Protein AF-A0A4Q7ZP87-F1 (afdb_monomer_lite)

Radius of gyration: 17.19 Å; chains: 1; bounding box: 38×53×48 Å

pLDDT: mean 77.56, std 15.94, range [36.75, 92.69]

Sequence (118 aa):
MVAMGRKGTDDTDRLCAAEAVQFLTPDLLEFLADLYGAPASIAQGAVQLLPFGSRAALLATGLVTALDDGDGPAHEEILQLTDLAFEVIAMAASAAASEQIDELAAHAAAIVAARQRG

Structure (mmCIF, N/CA/C/O backbone):
data_AF-A0A4Q7ZP87-F1
#
_entry.id   AF-A0A4Q7ZP87-F1
#
loop_
_atom_site.group_PDB
_atom_site.id
_atom_site.type_symbol
_atom_site.label_atom_id
_atom_site.label_alt_id
_atom_site.label_comp_id
_atom_site.label_asym_id
_atom_site.label_entity_id
_atom_site.label_seq_id
_atom_site.pdbx_PDB_ins_code
_atom_site.Cartn_x
_atom_site.Cartn_y
_atom_site.Cartn_z
_atom_site.occupancy
_atom_site.B_iso_or_equiv
_atom_site.auth_seq_id
_atom_site.auth_comp_id
_atom_site.auth_asym_id
_atom_site.auth_atom_id
_atom_site.pdbx_PDB_model_num
ATOM 1 N N . MET A 1 1 ? 21.939 -43.051 12.662 1.00 43.66 1 MET A N 1
ATOM 2 C CA . MET A 1 1 ? 22.705 -41.987 11.984 1.00 43.66 1 MET A CA 1
ATOM 3 C C . MET A 1 1 ? 21.875 -40.720 12.089 1.00 43.66 1 MET A C 1
ATOM 5 O O . MET A 1 1 ? 20.706 -40.741 11.736 1.00 43.66 1 MET A O 1
ATOM 9 N N . VAL A 1 2 ? 22.429 -39.717 12.759 1.00 43.09 2 VAL A N 1
ATOM 10 C CA . VAL A 1 2 ? 21.783 -38.472 13.192 1.00 43.09 2 VAL A CA 1
ATOM 11 C C . VAL A 1 2 ? 21.742 -37.4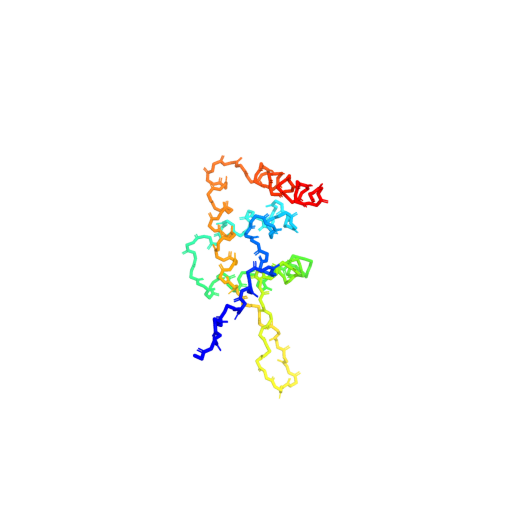78 12.029 1.00 43.09 2 VAL A C 1
ATOM 13 O O . VAL A 1 2 ? 22.752 -37.352 11.348 1.00 43.09 2 VAL A O 1
ATOM 16 N N . ALA A 1 3 ? 20.620 -36.775 11.834 1.00 42.28 3 ALA A N 1
ATOM 17 C CA . ALA A 1 3 ? 20.543 -35.304 11.797 1.00 42.28 3 ALA A CA 1
ATOM 18 C C . ALA A 1 3 ? 19.234 -34.820 11.150 1.00 42.28 3 ALA A C 1
ATOM 20 O O . ALA A 1 3 ? 19.023 -34.848 9.944 1.00 42.28 3 ALA A O 1
ATOM 21 N N . MET A 1 4 ? 18.380 -34.338 12.041 1.00 46.91 4 MET A N 1
ATOM 22 C CA . MET A 1 4 ? 17.331 -33.343 11.878 1.00 46.91 4 MET A CA 1
ATOM 23 C C . MET A 1 4 ? 17.793 -32.174 10.984 1.00 46.91 4 MET A C 1
ATOM 25 O O . MET A 1 4 ? 18.701 -31.436 11.354 1.00 46.91 4 MET A O 1
ATOM 29 N N . GLY A 1 5 ? 17.152 -31.983 9.830 1.00 41.44 5 GLY A N 1
ATOM 30 C CA . GLY A 1 5 ? 17.303 -30.790 8.995 1.00 41.44 5 GLY A CA 1
ATOM 31 C C . GLY A 1 5 ? 16.175 -29.793 9.254 1.00 41.44 5 GLY A C 1
ATOM 32 O O . GLY A 1 5 ? 15.275 -29.662 8.434 1.00 41.44 5 GLY A O 1
ATOM 33 N N . ARG A 1 6 ? 16.190 -29.112 10.407 1.00 58.69 6 ARG A N 1
ATOM 34 C CA . ARG A 1 6 ? 15.483 -27.827 10.571 1.00 58.69 6 ARG A CA 1
ATOM 35 C C . ARG A 1 6 ? 16.376 -26.716 10.006 1.00 58.69 6 ARG A C 1
ATOM 37 O O . ARG A 1 6 ? 17.470 -26.563 10.546 1.00 58.69 6 ARG A O 1
ATOM 44 N N . LYS A 1 7 ? 15.910 -25.945 9.009 1.00 39.31 7 LYS A N 1
ATOM 45 C CA . LYS A 1 7 ? 16.259 -24.528 8.683 1.00 39.31 7 LYS A CA 1
ATOM 46 C C . LYS A 1 7 ? 15.880 -24.213 7.223 1.00 39.31 7 LYS A C 1
ATOM 48 O O . LYS A 1 7 ? 16.109 -25.069 6.384 1.00 39.31 7 LYS A O 1
ATOM 53 N N . GLY A 1 8 ? 15.376 -23.041 6.833 1.00 36.75 8 GLY A N 1
ATOM 54 C CA . GLY A 1 8 ? 15.100 -21.787 7.556 1.00 36.75 8 GLY A CA 1
ATOM 55 C C . GLY A 1 8 ? 13.616 -21.400 7.438 1.00 36.75 8 GLY A C 1
ATOM 56 O O . GLY A 1 8 ? 12.921 -21.940 6.591 1.00 36.75 8 GLY A O 1
ATOM 57 N N . THR A 1 9 ? 12.996 -20.620 8.326 1.00 45.25 9 THR A N 1
ATOM 58 C CA . THR A 1 9 ? 13.323 -19.220 8.661 1.00 45.25 9 THR A CA 1
ATOM 59 C C . THR A 1 9 ? 13.737 -18.419 7.433 1.00 45.25 9 THR A C 1
ATOM 61 O O . THR A 1 9 ? 14.924 -18.179 7.253 1.00 45.25 9 THR A O 1
ATOM 64 N N . ASP A 1 10 ? 12.743 -18.035 6.631 1.00 39.12 10 ASP A N 1
ATOM 65 C CA . ASP A 1 10 ? 12.779 -16.843 5.766 1.00 39.12 10 ASP A CA 1
ATOM 66 C C . ASP A 1 10 ? 11.498 -15.997 5.977 1.00 39.12 10 ASP A C 1
ATOM 68 O O . ASP A 1 10 ? 10.980 -15.343 5.085 1.00 39.12 10 ASP A O 1
ATOM 72 N N . ASP A 1 11 ? 10.934 -16.057 7.189 1.00 41.97 11 ASP A N 1
ATOM 73 C CA . ASP A 1 11 ? 9.722 -15.312 7.581 1.00 41.97 11 ASP A CA 1
ATOM 74 C C . ASP A 1 11 ? 10.075 -13.975 8.269 1.00 41.97 11 ASP A C 1
ATOM 76 O O . ASP A 1 11 ? 9.216 -13.287 8.802 1.00 41.97 11 ASP A O 1
ATOM 80 N N . THR A 1 12 ? 11.366 -13.623 8.330 1.00 42.62 12 THR A N 1
ATOM 81 C CA . THR A 1 12 ? 11.874 -12.515 9.164 1.00 42.62 12 THR A CA 1
ATOM 82 C C . THR A 1 12 ? 12.114 -11.211 8.393 1.00 42.62 12 THR A C 1
ATOM 84 O O . THR A 1 12 ? 12.444 -10.218 9.025 1.00 42.62 12 THR A O 1
ATOM 87 N N . ASP A 1 13 ? 11.905 -11.172 7.073 1.00 48.09 13 ASP A N 1
ATOM 88 C CA . ASP A 1 13 ? 12.140 -9.953 6.270 1.00 48.09 13 ASP A CA 1
ATOM 89 C C . ASP A 1 13 ? 10.999 -9.615 5.291 1.00 48.09 13 ASP A C 1
ATOM 91 O O . ASP A 1 13 ? 11.138 -8.777 4.406 1.00 48.09 13 ASP A O 1
ATOM 95 N N . ARG A 1 14 ? 9.831 -10.252 5.432 1.00 55.97 14 ARG A N 1
ATOM 96 C CA . ARG A 1 14 ? 8.626 -9.794 4.730 1.00 55.97 14 ARG A CA 1
ATOM 97 C C . ARG A 1 14 ? 7.939 -8.768 5.616 1.00 55.97 14 ARG A C 1
ATOM 99 O O . ARG A 1 14 ? 7.354 -9.148 6.628 1.00 55.97 14 ARG A O 1
ATOM 106 N N . LEU A 1 15 ? 8.011 -7.486 5.240 1.00 65.25 15 LEU A N 1
ATOM 107 C CA . LEU A 1 15 ? 7.124 -6.471 5.813 1.00 65.25 15 LEU A CA 1
ATOM 108 C C . LEU A 1 15 ? 5.695 -7.020 5.776 1.00 65.25 15 LEU A C 1
ATOM 110 O O . LEU A 1 15 ? 5.210 -7.404 4.710 1.00 65.25 15 LEU A O 1
ATOM 114 N N . CYS A 1 16 ? 5.017 -7.069 6.921 1.00 77.38 16 CYS A N 1
ATOM 115 C CA . CYS A 1 16 ? 3.599 -7.400 6.910 1.00 77.38 16 CYS A CA 1
ATOM 116 C C . CYS A 1 16 ? 2.782 -6.200 6.406 1.00 77.38 16 CYS A C 1
ATOM 118 O O . CYS A 1 16 ? 3.242 -5.058 6.451 1.00 77.38 16 CYS A O 1
ATOM 120 N N . ALA A 1 17 ? 1.547 -6.433 5.955 1.00 78.81 17 ALA A N 1
ATOM 121 C CA . ALA A 1 17 ? 0.694 -5.368 5.420 1.00 78.81 17 ALA A CA 1
ATOM 122 C C . ALA A 1 17 ? 0.544 -4.182 6.396 1.00 78.81 17 ALA A C 1
ATOM 124 O O . ALA A 1 17 ? 0.629 -3.028 5.986 1.00 78.81 17 ALA A O 1
ATOM 125 N N . ALA A 1 18 ? 0.433 -4.452 7.701 1.00 78.12 18 ALA A N 1
ATOM 126 C CA . ALA A 1 18 ? 0.375 -3.406 8.724 1.00 78.12 18 ALA A CA 1
ATOM 127 C C . ALA A 1 18 ? 1.678 -2.587 8.827 1.00 78.12 18 ALA A C 1
ATOM 129 O O . ALA A 1 18 ? 1.630 -1.388 9.080 1.00 78.12 18 ALA A O 1
ATOM 130 N N . GLU A 1 19 ? 2.843 -3.201 8.610 1.00 80.62 19 GLU A N 1
ATOM 131 C CA . GLU A 1 19 ? 4.129 -2.493 8.600 1.00 80.62 19 GLU A CA 1
ATOM 132 C C . GLU A 1 19 ? 4.299 -1.650 7.340 1.00 80.62 19 GLU A C 1
ATOM 134 O O . GLU A 1 19 ? 4.884 -0.575 7.421 1.00 80.62 19 GLU A O 1
ATOM 139 N N . ALA A 1 20 ? 3.783 -2.099 6.194 1.00 83.94 20 ALA A N 1
ATOM 140 C CA . ALA A 1 20 ? 3.810 -1.319 4.961 1.00 83.94 20 ALA A CA 1
ATOM 141 C C . ALA A 1 20 ? 2.902 -0.083 5.064 1.00 83.94 20 ALA A C 1
ATOM 143 O O . ALA A 1 20 ? 3.322 1.018 4.713 1.00 83.94 20 ALA A O 1
ATOM 144 N N . VAL A 1 21 ? 1.699 -0.244 5.629 1.00 85.94 21 VAL A N 1
ATOM 145 C CA . VAL A 1 21 ? 0.706 0.829 5.813 1.00 85.94 21 VAL A CA 1
ATOM 146 C C . VAL A 1 21 ? 1.261 2.024 6.595 1.00 85.94 21 VAL A C 1
ATOM 148 O O . VAL A 1 21 ? 0.941 3.157 6.252 1.00 85.94 21 VAL A O 1
ATOM 151 N N . GLN A 1 22 ? 2.131 1.817 7.592 1.00 82.94 22 GLN A N 1
ATOM 152 C CA . GLN A 1 22 ? 2.677 2.920 8.404 1.00 82.94 22 GLN A CA 1
ATOM 153 C C . GLN A 1 22 ? 3.493 3.941 7.585 1.00 82.94 22 GLN A C 1
ATOM 155 O O . GLN A 1 22 ? 3.683 5.077 8.015 1.00 82.94 22 GLN A O 1
ATOM 160 N N . PHE A 1 23 ? 4.058 3.504 6.455 1.00 82.81 23 PHE A N 1
ATOM 161 C CA . PHE A 1 23 ? 4.927 4.313 5.603 1.00 82.81 23 PHE A CA 1
ATOM 162 C C . PHE A 1 23 ? 4.149 4.989 4.471 1.00 82.81 23 PHE A C 1
ATOM 164 O O . PHE A 1 23 ? 4.730 5.752 3.698 1.00 82.81 23 PHE A O 1
ATOM 171 N N . LEU A 1 24 ? 2.847 4.712 4.366 1.00 87.06 24 LEU A N 1
ATOM 172 C CA . LEU A 1 24 ? 1.961 5.309 3.382 1.00 87.06 24 LEU A CA 1
ATOM 173 C C . LEU A 1 24 ? 1.211 6.489 3.993 1.00 87.06 24 LEU A C 1
ATOM 175 O O . LEU A 1 24 ? 0.836 6.488 5.165 1.00 87.06 24 LEU A O 1
ATOM 179 N N . THR A 1 25 ? 0.977 7.513 3.178 1.00 88.06 25 THR A N 1
ATOM 180 C CA . THR A 1 25 ? 0.100 8.618 3.561 1.00 88.06 25 THR A CA 1
ATOM 181 C C . THR A 1 25 ? -1.366 8.170 3.512 1.00 88.06 25 THR A C 1
ATOM 183 O O . THR A 1 25 ? -1.695 7.287 2.718 1.00 88.06 25 THR A O 1
ATOM 186 N N . PRO A 1 26 ? -2.267 8.801 4.290 1.00 86.62 26 PRO A N 1
ATOM 187 C CA . PRO A 1 26 ? -3.707 8.543 4.207 1.00 86.62 26 PRO A CA 1
ATOM 188 C C . PRO A 1 26 ? -4.248 8.659 2.777 1.00 86.62 26 PRO A C 1
ATOM 190 O O . PRO A 1 26 ? -4.899 7.741 2.304 1.00 86.62 26 PRO A O 1
ATOM 193 N N . ASP A 1 27 ? -3.845 9.701 2.046 1.00 88.06 27 ASP A N 1
ATOM 194 C CA . ASP A 1 27 ? -4.209 9.914 0.636 1.00 88.06 27 ASP A CA 1
ATOM 195 C C . ASP A 1 27 ? -3.778 8.749 -0.278 1.00 88.06 27 ASP A C 1
ATOM 197 O O . ASP A 1 27 ? -4.527 8.302 -1.145 1.00 88.06 27 ASP A O 1
ATOM 201 N N . LEU A 1 28 ? -2.588 8.182 -0.042 1.00 89.56 28 LEU A N 1
ATOM 202 C CA . LEU A 1 28 ? -2.118 7.022 -0.796 1.00 89.56 28 LEU A CA 1
ATOM 203 C C . LEU A 1 28 ? -2.876 5.747 -0.397 1.00 89.56 28 LEU A C 1
ATOM 205 O O . LEU A 1 28 ? -3.103 4.891 -1.247 1.00 89.56 28 LEU A O 1
ATOM 209 N N . LEU A 1 29 ? -3.289 5.617 0.866 1.00 91.25 29 LEU A N 1
ATOM 210 C CA . LEU A 1 29 ? -4.143 4.519 1.328 1.00 91.25 29 LEU A CA 1
ATOM 211 C C . LEU A 1 29 ? -5.556 4.615 0.744 1.00 91.25 29 LEU A C 1
ATOM 213 O O . LEU A 1 29 ? -6.093 3.593 0.331 1.00 91.25 29 LEU A O 1
ATOM 217 N N . GLU A 1 30 ? -6.131 5.814 0.660 1.00 90.69 30 GLU A N 1
ATOM 218 C CA . GLU A 1 30 ? -7.412 6.063 -0.012 1.00 90.69 30 GLU A CA 1
ATOM 219 C C . GLU A 1 30 ? -7.323 5.707 -1.497 1.00 90.69 30 GLU A C 1
ATOM 221 O O . GLU A 1 30 ? -8.130 4.925 -1.996 1.00 90.69 30 GLU A O 1
ATOM 226 N N . PHE A 1 31 ? -6.270 6.163 -2.182 1.00 92.62 31 PHE A N 1
ATOM 227 C CA . PHE A 1 31 ? -6.017 5.776 -3.567 1.00 92.62 31 PHE A CA 1
ATOM 228 C C . PHE A 1 31 ? -5.914 4.252 -3.737 1.00 92.62 31 PHE A C 1
ATOM 230 O O . PHE A 1 31 ? -6.486 3.690 -4.666 1.00 92.62 31 PHE A O 1
ATOM 237 N N . LEU A 1 32 ? -5.192 3.560 -2.850 1.00 92.31 32 LEU A N 1
ATOM 238 C CA . LEU A 1 32 ? -5.087 2.100 -2.898 1.00 92.31 32 LEU A CA 1
ATOM 239 C C . LEU A 1 32 ? -6.434 1.422 -2.611 1.00 92.31 32 LEU A C 1
ATOM 241 O O . LEU A 1 32 ? -6.747 0.424 -3.257 1.00 92.31 32 LEU A O 1
ATOM 245 N N . ALA A 1 33 ? -7.240 1.957 -1.693 1.00 92.69 33 ALA A N 1
ATOM 246 C CA . ALA A 1 33 ? -8.585 1.466 -1.410 1.00 92.69 33 ALA A CA 1
ATOM 247 C C . ALA A 1 33 ? -9.493 1.544 -2.649 1.00 92.69 33 ALA A C 1
ATOM 249 O O . ALA A 1 33 ? -10.215 0.587 -2.930 1.00 92.69 33 ALA A O 1
ATOM 250 N N . ASP A 1 34 ? -9.393 2.620 -3.434 1.00 92.44 34 ASP A N 1
ATOM 251 C CA . ASP A 1 34 ? -10.143 2.791 -4.686 1.00 92.44 34 ASP A CA 1
ATOM 252 C C . ASP A 1 34 ? -9.779 1.750 -5.761 1.00 92.44 34 ASP A C 1
ATOM 254 O O . ASP A 1 34 ? -10.569 1.481 -6.670 1.00 92.44 34 ASP A O 1
ATOM 258 N N . LEU A 1 35 ? -8.605 1.115 -5.662 1.00 92.69 35 LEU A N 1
ATOM 259 C CA . LEU A 1 35 ? -8.198 0.032 -6.563 1.00 92.69 35 LEU A CA 1
ATOM 260 C C . LEU A 1 35 ? -8.793 -1.330 -6.177 1.00 92.69 35 LEU A C 1
ATOM 262 O O . LEU A 1 35 ? -8.614 -2.310 -6.909 1.00 92.69 35 LEU A O 1
ATOM 266 N N . TYR A 1 36 ? -9.502 -1.433 -5.051 1.00 92.50 36 TYR A N 1
ATOM 267 C CA . TYR A 1 36 ? -10.066 -2.699 -4.601 1.00 92.50 36 TYR A CA 1
ATOM 268 C C . TYR A 1 36 ? -11.143 -3.221 -5.560 1.00 92.50 36 TYR A C 1
ATOM 270 O O . TYR A 1 36 ? -12.146 -2.571 -5.843 1.00 92.50 36 TYR A O 1
ATOM 278 N N . GLY A 1 37 ? -10.927 -4.436 -6.073 1.00 87.69 37 GLY A N 1
ATOM 279 C CA . GLY A 1 37 ? -11.795 -5.061 -7.074 1.00 87.69 37 GLY A CA 1
ATOM 280 C C . GLY A 1 37 ? -11.494 -4.656 -8.522 1.00 87.69 37 GLY A C 1
ATOM 281 O O . GLY A 1 37 ? -12.085 -5.229 -9.441 1.00 87.69 37 GLY A O 1
ATOM 282 N N . ALA A 1 38 ? -10.557 -3.731 -8.757 1.00 89.69 38 ALA A N 1
ATOM 283 C CA . ALA A 1 38 ? -10.086 -3.424 -10.102 1.00 89.69 38 ALA A CA 1
ATOM 284 C C . ALA A 1 38 ? -9.240 -4.584 -10.672 1.00 89.69 38 ALA A C 1
ATOM 286 O O . ALA A 1 38 ? -8.512 -5.254 -9.932 1.00 89.69 38 ALA A O 1
ATOM 287 N N . PRO A 1 39 ? -9.274 -4.831 -11.996 1.00 89.12 39 PRO A N 1
ATOM 288 C CA . PRO A 1 39 ? -8.360 -5.776 -12.629 1.00 89.12 39 PRO A CA 1
ATOM 289 C C . PRO A 1 39 ? -6.898 -5.370 -12.405 1.00 89.12 39 PRO A C 1
ATOM 291 O O . PRO A 1 39 ? -6.570 -4.186 -12.483 1.00 89.12 39 PRO A O 1
ATOM 294 N N . ALA A 1 40 ? -6.003 -6.346 -12.220 1.00 84.88 40 ALA A N 1
ATOM 295 C CA . ALA A 1 40 ? -4.588 -6.093 -11.926 1.00 84.88 40 ALA A CA 1
ATOM 296 C C . ALA A 1 40 ? -3.918 -5.136 -12.929 1.00 84.88 40 ALA A C 1
ATOM 298 O O . ALA A 1 40 ? -3.198 -4.233 -12.519 1.00 84.88 40 ALA A O 1
ATOM 299 N N . SER A 1 41 ? -4.212 -5.261 -14.228 1.00 86.06 41 SER A N 1
ATOM 300 C CA . SER A 1 41 ? -3.677 -4.363 -15.265 1.00 86.06 41 SER A CA 1
ATOM 301 C C . SER A 1 41 ? -4.119 -2.905 -15.091 1.00 86.06 41 SER A C 1
ATOM 303 O O . SER A 1 41 ? -3.355 -1.991 -15.389 1.00 86.06 41 SER A O 1
ATOM 305 N N . ILE A 1 42 ? -5.339 -2.676 -14.595 1.00 88.75 42 ILE A N 1
ATOM 306 C CA . ILE A 1 42 ? -5.853 -1.330 -14.311 1.00 88.75 42 ILE A CA 1
ATOM 307 C C . ILE A 1 42 ? -5.174 -0.768 -13.065 1.00 88.75 42 ILE A C 1
ATOM 309 O O . ILE A 1 42 ? -4.710 0.367 -13.089 1.00 88.75 42 ILE A O 1
ATOM 313 N N . ALA A 1 43 ? -5.057 -1.573 -12.007 1.00 88.69 43 ALA A N 1
ATOM 314 C CA . ALA A 1 43 ? -4.390 -1.172 -10.774 1.00 88.69 43 ALA A CA 1
ATOM 315 C C . ALA A 1 43 ? -2.902 -0.838 -11.008 1.00 88.69 43 ALA A C 1
ATOM 317 O O . ALA A 1 43 ? -2.417 0.192 -10.547 1.00 88.69 43 ALA A O 1
ATOM 318 N N . GLN A 1 44 ? -2.199 -1.646 -11.807 1.00 88.56 44 GLN A N 1
ATOM 319 C CA . GLN A 1 44 ? -0.821 -1.377 -12.233 1.00 88.56 44 GLN A CA 1
ATOM 320 C C . GLN A 1 44 ? -0.717 -0.076 -13.042 1.00 88.56 44 GLN A C 1
ATOM 322 O O . GLN A 1 44 ? 0.145 0.756 -12.765 1.00 88.56 44 GLN A O 1
ATOM 327 N N . GLY A 1 45 ? -1.625 0.147 -13.998 1.00 88.50 45 GLY A N 1
ATOM 328 C CA . GLY A 1 45 ? -1.672 1.395 -14.763 1.00 88.50 45 GLY A CA 1
ATOM 329 C C . GLY A 1 45 ? -1.932 2.625 -13.887 1.00 88.50 45 GLY A C 1
ATOM 330 O O . GLY A 1 45 ? -1.304 3.661 -14.080 1.00 88.50 45 GLY A O 1
ATOM 331 N N . ALA A 1 46 ? -2.806 2.510 -12.887 1.00 90.12 46 ALA A N 1
ATOM 332 C CA . ALA A 1 46 ? -3.099 3.598 -11.960 1.00 90.12 46 ALA A CA 1
ATOM 333 C C . ALA A 1 46 ? -1.871 3.965 -11.109 1.00 90.12 46 ALA A C 1
ATOM 335 O O . ALA A 1 46 ? -1.536 5.140 -10.975 1.00 90.12 46 ALA A O 1
ATOM 336 N N . VAL A 1 47 ? -1.152 2.962 -10.599 1.00 89.62 47 VAL A N 1
ATOM 337 C CA . VAL A 1 47 ? 0.094 3.155 -9.841 1.00 89.62 47 VAL A CA 1
ATOM 338 C C . VAL A 1 47 ? 1.178 3.834 -10.682 1.00 89.62 47 VAL A C 1
ATOM 340 O O . VAL A 1 47 ? 1.944 4.645 -10.161 1.00 89.62 47 VAL A O 1
ATOM 343 N N . GLN A 1 48 ? 1.229 3.565 -11.988 1.00 88.81 48 GLN A N 1
ATOM 344 C CA . GLN A 1 48 ? 2.192 4.203 -12.890 1.00 88.81 48 GLN A CA 1
ATOM 345 C C . GLN A 1 48 ? 1.972 5.708 -13.065 1.00 88.81 48 GLN A C 1
ATOM 347 O O . GLN A 1 48 ? 2.926 6.445 -13.318 1.00 88.81 48 GLN A O 1
ATOM 352 N N . LEU A 1 49 ? 0.733 6.173 -12.898 1.00 89.56 49 LEU A N 1
ATOM 353 C CA . LEU A 1 49 ? 0.365 7.584 -13.014 1.00 89.56 49 LEU A CA 1
ATOM 354 C C . LEU A 1 49 ? 0.630 8.384 -11.734 1.00 89.56 49 LEU A C 1
ATOM 356 O O . LEU A 1 49 ? 0.505 9.611 -11.741 1.00 89.56 49 LEU A O 1
ATOM 360 N N . LEU A 1 50 ? 0.999 7.716 -10.639 1.00 88.62 50 LEU A N 1
ATOM 361 C CA . LEU A 1 50 ? 1.283 8.385 -9.380 1.00 88.62 50 LEU A CA 1
ATOM 362 C C . LEU A 1 50 ? 2.513 9.304 -9.485 1.00 88.62 50 LEU A C 1
ATOM 364 O O . LEU A 1 50 ? 3.487 9.006 -10.191 1.00 88.62 50 LEU A O 1
ATOM 368 N N . PRO A 1 51 ? 2.533 10.411 -8.722 1.00 88.81 51 PRO A N 1
ATOM 369 C CA . PRO A 1 51 ? 3.716 11.250 -8.623 1.00 88.81 51 PRO A CA 1
ATOM 370 C C . PRO A 1 51 ? 4.910 10.445 -8.092 1.00 88.81 51 PRO A C 1
ATOM 372 O O . PRO A 1 51 ? 4.759 9.477 -7.344 1.00 88.81 51 PRO A O 1
ATOM 375 N N . PHE A 1 52 ? 6.123 10.866 -8.467 1.00 86.88 52 PHE A N 1
ATOM 376 C CA . PHE A 1 52 ? 7.370 10.170 -8.121 1.00 86.88 52 PHE A CA 1
ATOM 377 C C . PHE A 1 52 ? 7.484 9.836 -6.624 1.00 86.88 52 PHE A C 1
ATOM 379 O O . PHE A 1 52 ? 7.880 8.727 -6.287 1.00 86.88 52 PHE A O 1
ATOM 386 N N . GLY A 1 53 ? 7.088 10.755 -5.734 1.00 86.12 53 GLY A N 1
ATOM 387 C CA . GLY A 1 53 ? 7.140 10.533 -4.285 1.00 86.12 53 GLY A CA 1
ATOM 388 C C . GLY A 1 53 ? 6.280 9.355 -3.815 1.00 86.12 53 GLY A C 1
ATOM 389 O O . GLY A 1 53 ? 6.755 8.524 -3.047 1.00 86.12 53 GLY A O 1
ATOM 390 N N . SER A 1 54 ? 5.054 9.233 -4.326 1.00 89.19 54 SER A N 1
ATOM 391 C CA . SER A 1 54 ? 4.160 8.121 -3.985 1.00 89.19 54 SER A CA 1
ATOM 392 C C . SER A 1 54 ? 4.666 6.801 -4.567 1.00 89.19 54 SER A C 1
ATOM 394 O O . SER A 1 54 ? 4.677 5.793 -3.869 1.00 89.19 54 SER A O 1
ATOM 396 N N . ARG A 1 55 ? 5.174 6.804 -5.808 1.00 89.50 55 ARG A N 1
ATOM 397 C CA . ARG A 1 55 ? 5.791 5.607 -6.412 1.00 89.50 55 ARG A CA 1
ATOM 398 C C . ARG A 1 55 ? 7.021 5.144 -5.632 1.00 89.50 55 ARG A C 1
ATOM 400 O O . ARG A 1 55 ? 7.153 3.958 -5.352 1.00 89.50 55 ARG A O 1
ATOM 407 N N . ALA A 1 56 ? 7.875 6.077 -5.213 1.00 87.38 56 ALA A N 1
ATOM 408 C CA . ALA A 1 56 ? 9.034 5.782 -4.378 1.00 87.38 56 ALA A CA 1
ATOM 409 C C . ALA A 1 56 ? 8.633 5.190 -3.016 1.00 87.38 56 ALA A C 1
ATOM 411 O O . ALA A 1 56 ? 9.284 4.259 -2.551 1.00 87.38 56 ALA A O 1
ATOM 412 N N . ALA A 1 57 ? 7.548 5.672 -2.400 1.00 88.50 57 ALA A N 1
ATOM 413 C CA . ALA A 1 57 ? 7.020 5.097 -1.161 1.00 88.50 57 ALA A CA 1
ATOM 414 C C . ALA A 1 57 ? 6.499 3.661 -1.361 1.00 88.50 57 ALA A C 1
ATOM 416 O O . ALA A 1 57 ? 6.789 2.781 -0.549 1.00 88.50 57 ALA A O 1
ATOM 417 N N . LEU A 1 58 ? 5.791 3.391 -2.463 1.00 89.69 58 LEU A N 1
ATOM 418 C CA . LEU A 1 58 ? 5.329 2.040 -2.803 1.00 89.69 58 LEU A CA 1
ATOM 419 C C . LEU A 1 58 ? 6.498 1.077 -3.078 1.00 89.69 58 LEU A C 1
ATOM 421 O O . LEU A 1 58 ? 6.454 -0.080 -2.663 1.00 89.69 58 LEU A O 1
ATOM 425 N N . LEU A 1 59 ? 7.557 1.548 -3.744 1.00 89.75 59 LEU A N 1
ATOM 426 C CA . LEU A 1 59 ? 8.781 0.772 -3.974 1.00 89.75 59 LEU A CA 1
ATOM 427 C C . LEU A 1 59 ? 9.516 0.490 -2.657 1.00 89.75 59 LEU A C 1
ATOM 429 O O . LEU A 1 59 ? 9.901 -0.645 -2.392 1.00 89.75 59 LEU A O 1
ATOM 433 N N . ALA A 1 60 ? 9.669 1.504 -1.800 1.00 87.69 60 ALA A N 1
ATOM 434 C CA . ALA A 1 60 ? 10.352 1.380 -0.512 1.00 87.69 60 ALA A CA 1
ATOM 435 C C . ALA A 1 60 ? 9.637 0.430 0.463 1.00 87.69 60 ALA A C 1
ATOM 437 O O . ALA A 1 60 ? 10.278 -0.165 1.324 1.00 87.69 60 ALA A O 1
ATOM 438 N N . THR A 1 61 ? 8.319 0.279 0.322 1.00 87.12 61 THR A N 1
ATOM 439 C CA . THR A 1 61 ? 7.498 -0.645 1.119 1.00 87.12 61 THR A CA 1
ATOM 440 C C . THR A 1 61 ? 7.385 -2.043 0.505 1.00 87.12 61 THR A C 1
ATOM 442 O O . THR A 1 61 ? 6.819 -2.933 1.136 1.00 87.12 61 THR A O 1
ATOM 445 N N . GLY A 1 62 ? 7.903 -2.259 -0.710 1.00 88.94 62 GLY A N 1
ATOM 446 C CA . GLY A 1 62 ? 7.781 -3.531 -1.429 1.00 88.94 62 GLY A CA 1
ATOM 447 C C . GLY A 1 62 ? 6.363 -3.832 -1.929 1.00 88.94 62 GLY A C 1
ATOM 448 O O . GLY A 1 62 ? 6.069 -4.964 -2.318 1.00 88.94 62 GLY A O 1
ATOM 449 N N . LEU A 1 63 ? 5.471 -2.837 -1.932 1.00 88.88 63 LEU A N 1
ATOM 450 C CA . LEU A 1 63 ? 4.123 -2.967 -2.494 1.00 88.88 63 LEU A CA 1
ATOM 451 C C . LEU A 1 63 ? 4.159 -2.986 -4.017 1.00 88.88 63 LEU A C 1
ATOM 453 O O . LEU A 1 63 ? 3.276 -3.540 -4.664 1.00 88.88 63 LEU A O 1
ATOM 457 N N . VAL A 1 64 ? 5.195 -2.406 -4.608 1.00 91.38 64 VAL A N 1
ATOM 458 C CA . VAL A 1 64 ? 5.437 -2.533 -6.039 1.00 91.38 64 VAL A CA 1
ATOM 459 C C . VAL A 1 64 ? 6.870 -2.962 -6.285 1.00 91.38 64 VAL A C 1
ATOM 461 O O . VAL A 1 64 ? 7.775 -2.609 -5.529 1.00 91.38 64 VAL A O 1
ATOM 464 N N . THR A 1 65 ? 7.079 -3.712 -7.357 1.00 89.25 65 THR A N 1
ATOM 465 C CA . THR A 1 65 ? 8.398 -4.036 -7.889 1.00 89.25 65 THR A CA 1
ATOM 466 C C . THR A 1 65 ? 8.561 -3.385 -9.250 1.00 89.25 65 THR A C 1
ATOM 468 O O . THR A 1 65 ? 7.638 -3.372 -10.064 1.00 89.25 65 THR A O 1
ATOM 471 N N . ALA A 1 66 ? 9.747 -2.840 -9.500 1.00 85.25 66 ALA A N 1
ATOM 472 C CA . ALA A 1 66 ? 10.146 -2.455 -10.842 1.00 85.25 66 ALA A CA 1
ATOM 473 C C . ALA A 1 66 ? 10.503 -3.727 -11.616 1.00 85.25 66 ALA A C 1
ATOM 475 O O . ALA A 1 66 ? 11.396 -4.478 -11.213 1.00 85.25 66 ALA A O 1
ATOM 476 N N . LEU A 1 67 ? 9.785 -3.988 -12.703 1.00 80.25 67 LEU A N 1
ATOM 477 C CA . LEU A 1 67 ? 10.243 -4.907 -13.727 1.00 80.25 67 LEU A CA 1
ATOM 478 C C . LEU A 1 67 ? 11.030 -4.131 -14.771 1.00 80.25 67 LEU A C 1
ATOM 480 O O . LEU A 1 67 ? 10.544 -3.157 -15.348 1.00 80.25 67 LEU A O 1
ATOM 484 N N . ASP A 1 68 ? 12.232 -4.627 -15.017 1.00 67.88 68 ASP A N 1
ATOM 485 C CA . ASP A 1 68 ? 13.057 -4.212 -16.132 1.00 67.88 68 ASP A CA 1
ATOM 486 C C . ASP A 1 68 ? 12.696 -5.094 -17.336 1.00 67.88 68 ASP A C 1
ATOM 488 O O . ASP A 1 68 ? 12.991 -6.292 -17.353 1.00 67.88 68 ASP A O 1
ATOM 492 N N . ASP A 1 69 ? 11.982 -4.528 -18.311 1.00 59.75 69 ASP A N 1
ATOM 493 C CA . ASP A 1 69 ? 11.625 -5.219 -19.559 1.00 59.75 69 ASP A CA 1
ATOM 494 C C . ASP A 1 69 ? 12.745 -5.056 -20.610 1.00 59.75 69 ASP A C 1
ATOM 496 O O . ASP A 1 69 ? 12.509 -4.718 -21.763 1.00 59.75 69 ASP A O 1
ATOM 500 N N . GLY A 1 70 ? 13.998 -5.293 -20.212 1.00 55.12 70 GLY A N 1
ATOM 501 C CA . GLY A 1 70 ? 15.105 -5.603 -21.116 1.00 55.12 70 GLY A CA 1
ATOM 502 C C . GLY A 1 70 ? 15.813 -4.450 -21.850 1.00 55.12 70 GLY A C 1
ATOM 503 O O . GLY A 1 70 ? 15.302 -3.360 -22.084 1.00 55.12 70 GLY A O 1
ATOM 504 N N . ASP A 1 71 ? 17.031 -4.798 -22.288 1.00 54.03 71 ASP A N 1
ATOM 505 C CA . ASP A 1 71 ? 18.129 -3.974 -22.818 1.00 54.03 71 ASP A CA 1
ATOM 506 C C . ASP A 1 71 ? 17.779 -3.198 -24.123 1.00 54.03 71 ASP A C 1
ATOM 508 O O . ASP A 1 71 ? 18.182 -3.567 -25.227 1.00 54.03 71 ASP A O 1
ATOM 512 N N . GLY A 1 72 ? 16.984 -2.123 -24.035 1.00 56.19 72 GLY A N 1
ATOM 513 C CA . GLY A 1 72 ? 16.679 -1.213 -25.154 1.00 56.19 72 GLY A CA 1
ATOM 514 C C . GLY A 1 72 ? 16.804 0.280 -24.802 1.00 56.19 72 GLY A C 1
ATOM 515 O O . GLY A 1 72 ? 16.629 0.673 -23.665 1.00 56.19 72 GLY A O 1
ATOM 516 N N . PRO A 1 73 ? 17.062 1.208 -25.737 1.00 53.00 73 PRO A N 1
ATOM 517 C CA . PRO A 1 73 ? 17.310 2.624 -25.406 1.00 53.00 73 PRO A CA 1
ATOM 518 C C . PRO A 1 73 ? 16.088 3.413 -24.874 1.00 53.00 73 PRO A C 1
ATOM 520 O O . PRO A 1 73 ? 16.205 4.611 -24.622 1.00 53.00 73 PRO A O 1
ATOM 523 N N . ALA A 1 74 ? 14.931 2.764 -24.709 1.00 55.09 74 ALA A N 1
ATOM 524 C CA . ALA A 1 74 ? 13.680 3.332 -24.210 1.00 55.09 74 ALA A CA 1
ATOM 525 C C . ALA A 1 74 ? 13.104 2.469 -23.068 1.00 55.09 74 ALA A C 1
ATOM 527 O O . ALA A 1 74 ? 11.969 2.012 -23.159 1.00 55.09 74 ALA A O 1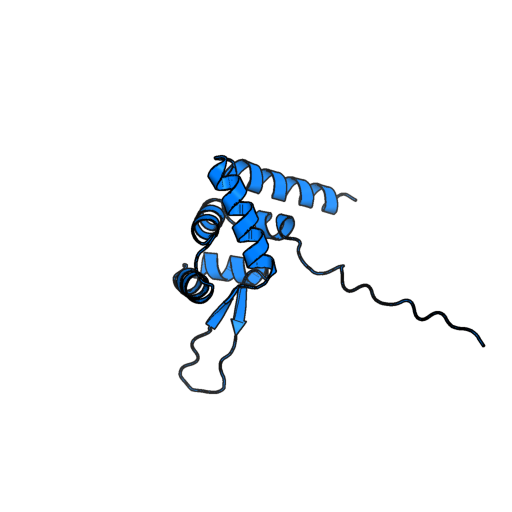
ATOM 528 N N . HIS A 1 75 ? 13.903 2.193 -22.027 1.00 57.81 75 HIS A N 1
ATOM 529 C CA . HIS A 1 75 ? 13.410 1.491 -20.834 1.00 57.81 75 HIS A CA 1
ATOM 530 C C . HIS A 1 75 ? 12.335 2.345 -20.156 1.00 57.81 75 HIS A C 1
ATOM 532 O O . HIS A 1 75 ? 12.638 3.369 -19.539 1.00 57.81 75 HIS A O 1
ATOM 538 N N . GLU A 1 76 ? 11.082 1.921 -20.264 1.00 60.81 76 GLU A N 1
ATOM 539 C CA . GLU A 1 76 ? 10.033 2.348 -19.349 1.00 60.81 76 GLU A CA 1
ATOM 540 C C . GLU A 1 76 ? 10.039 1.376 -18.168 1.00 60.81 76 GLU A C 1
ATOM 542 O O . GLU A 1 76 ? 9.792 0.185 -18.333 1.00 60.81 76 GLU A O 1
ATOM 547 N N . GLU A 1 77 ? 10.365 1.873 -16.974 1.00 68.81 77 GLU A N 1
ATOM 548 C CA . GLU A 1 77 ? 10.303 1.079 -15.746 1.00 68.81 77 GLU A CA 1
ATOM 549 C C . GLU A 1 77 ? 8.836 0.708 -15.469 1.00 68.81 77 GLU A C 1
ATOM 551 O O . GLU A 1 77 ? 7.990 1.582 -15.229 1.00 68.81 77 GLU A O 1
ATOM 556 N N . ILE A 1 78 ? 8.506 -0.588 -15.546 1.00 82.56 78 ILE A N 1
ATOM 557 C CA . ILE A 1 78 ? 7.136 -1.053 -15.323 1.00 82.56 78 ILE A CA 1
ATOM 558 C C . ILE A 1 78 ? 6.950 -1.411 -13.852 1.00 82.56 78 ILE A C 1
ATOM 560 O O . ILE A 1 78 ? 7.556 -2.356 -13.356 1.00 82.56 78 ILE A O 1
ATOM 564 N N . LEU A 1 79 ? 6.070 -0.690 -13.157 1.00 87.12 79 LEU A N 1
ATOM 565 C CA . LEU A 1 79 ? 5.702 -1.012 -11.782 1.00 87.12 79 LEU A CA 1
ATOM 566 C C . LEU A 1 79 ? 4.647 -2.119 -11.747 1.00 87.12 79 LEU A C 1
ATOM 568 O O . LEU A 1 79 ? 3.553 -1.979 -12.297 1.00 87.12 79 LEU A O 1
ATOM 572 N N . GLN A 1 80 ? 4.963 -3.207 -11.052 1.00 90.19 80 GLN A N 1
ATOM 573 C CA . GLN A 1 80 ? 4.043 -4.306 -10.788 1.00 90.19 80 GLN A CA 1
ATOM 574 C C . GLN A 1 80 ? 3.659 -4.367 -9.316 1.00 90.19 80 GLN A C 1
ATOM 576 O O . GLN A 1 80 ? 4.516 -4.310 -8.445 1.00 90.19 80 GLN A O 1
ATOM 581 N N . LEU A 1 81 ? 2.364 -4.528 -9.046 1.00 89.81 81 LEU A N 1
ATOM 582 C CA . LEU A 1 81 ? 1.846 -4.790 -7.704 1.00 89.81 81 LEU A CA 1
ATOM 583 C C . LEU A 1 81 ? 2.261 -6.184 -7.222 1.00 89.81 81 LEU A C 1
ATOM 585 O O . LEU A 1 81 ? 2.117 -7.163 -7.956 1.00 89.81 81 LEU A O 1
ATOM 589 N N . THR A 1 82 ? 2.735 -6.262 -5.982 1.00 91.31 82 THR A N 1
ATOM 590 C CA . THR A 1 82 ? 3.064 -7.521 -5.301 1.00 91.31 82 THR A CA 1
ATOM 591 C C . THR A 1 82 ? 1.842 -8.114 -4.593 1.00 91.31 82 THR A C 1
ATOM 593 O O . THR A 1 82 ? 0.826 -7.441 -4.418 1.00 91.31 82 THR A O 1
ATOM 596 N N . ASP A 1 83 ? 1.934 -9.364 -4.125 1.00 89.75 83 ASP A N 1
ATOM 597 C CA . ASP A 1 83 ? 0.883 -9.978 -3.293 1.00 89.75 83 ASP A CA 1
ATOM 598 C C . ASP A 1 83 ? 0.595 -9.141 -2.032 1.00 89.75 83 ASP A C 1
ATOM 600 O O . ASP A 1 83 ? -0.563 -8.905 -1.683 1.00 89.75 83 ASP A O 1
ATOM 604 N N . LEU A 1 84 ? 1.649 -8.588 -1.416 1.00 88.12 84 LEU A N 1
ATOM 605 C CA . LEU A 1 84 ? 1.549 -7.676 -0.274 1.00 88.12 84 LEU A CA 1
ATOM 606 C C . LEU A 1 84 ? 0.735 -6.418 -0.616 1.00 88.12 84 LEU A C 1
ATOM 608 O O . LEU A 1 84 ? -0.030 -5.923 0.209 1.00 88.12 84 LEU A O 1
ATOM 612 N N . ALA A 1 85 ? 0.863 -5.915 -1.843 1.00 90.12 85 ALA A N 1
ATOM 613 C CA . ALA A 1 85 ? 0.087 -4.782 -2.329 1.00 90.12 85 ALA A CA 1
ATOM 614 C C . ALA A 1 85 ? -1.410 -5.078 -2.341 1.00 90.12 85 ALA A C 1
ATOM 616 O O . ALA A 1 85 ? -2.203 -4.251 -1.896 1.00 90.12 85 ALA A O 1
ATOM 617 N N . PHE A 1 86 ? -1.800 -6.264 -2.810 1.00 90.06 86 PHE A N 1
ATOM 618 C CA . PHE A 1 86 ? -3.201 -6.675 -2.821 1.00 90.06 86 PHE A CA 1
ATOM 619 C C . PHE A 1 86 ? -3.759 -6.849 -1.404 1.00 90.06 86 PHE A C 1
ATOM 621 O O . PHE A 1 86 ? -4.910 -6.482 -1.155 1.00 90.06 86 PHE A O 1
ATOM 628 N N . GLU A 1 87 ? -2.949 -7.331 -0.459 1.00 90.12 87 GLU A N 1
ATOM 629 C CA . GLU A 1 87 ? -3.324 -7.388 0.959 1.00 90.12 87 GLU A CA 1
ATOM 630 C C . GLU A 1 87 ? -3.540 -5.987 1.555 1.00 90.12 87 GLU A C 1
ATOM 632 O O . GLU A 1 87 ? -4.552 -5.748 2.220 1.00 90.12 87 GLU A O 1
ATOM 637 N N . VAL A 1 88 ? -2.635 -5.041 1.279 1.00 89.62 88 VAL A N 1
ATOM 638 C CA . VAL A 1 88 ? -2.767 -3.645 1.730 1.00 89.62 88 VAL A CA 1
ATOM 639 C C . VAL A 1 88 ? -3.975 -2.963 1.089 1.00 89.62 88 VAL A C 1
ATOM 641 O O . VAL A 1 88 ? -4.718 -2.290 1.795 1.00 89.62 88 VAL A O 1
ATOM 644 N N . ILE A 1 89 ? -4.231 -3.181 -0.203 1.00 92.56 89 ILE A N 1
ATOM 645 C CA . ILE A 1 89 ? -5.415 -2.662 -0.906 1.00 92.56 89 ILE A CA 1
ATOM 646 C C . ILE A 1 89 ? -6.706 -3.174 -0.249 1.00 92.56 89 ILE A C 1
ATOM 648 O O . ILE A 1 89 ? -7.617 -2.393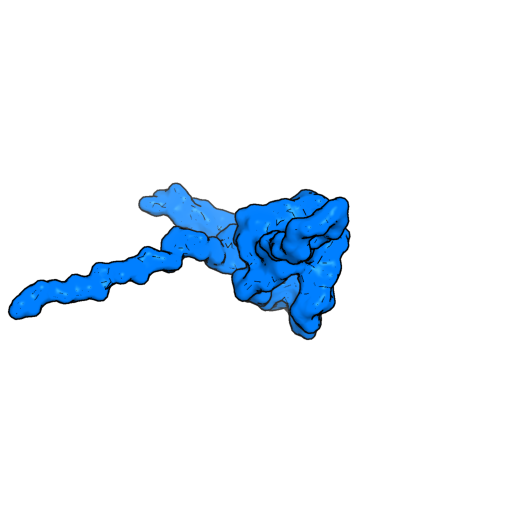 0.015 1.00 92.56 89 ILE A O 1
ATOM 652 N N . ALA A 1 90 ? -6.786 -4.467 0.079 1.00 89.81 90 ALA A N 1
ATOM 653 C CA . ALA A 1 90 ? -7.953 -5.035 0.756 1.00 89.81 90 ALA A CA 1
ATOM 654 C C . ALA A 1 90 ? -8.147 -4.476 2.179 1.00 89.81 90 ALA A C 1
ATOM 656 O O . ALA A 1 90 ? -9.277 -4.212 2.607 1.00 89.81 90 ALA A O 1
ATOM 657 N N . MET A 1 91 ? -7.047 -4.277 2.910 1.00 87.19 91 MET A N 1
ATOM 658 C CA . MET A 1 91 ? -7.059 -3.680 4.246 1.00 87.19 91 MET A CA 1
ATOM 659 C C . MET A 1 91 ? -7.505 -2.215 4.202 1.00 87.19 91 MET A C 1
ATOM 661 O O . MET A 1 91 ? -8.384 -1.819 4.968 1.00 87.19 91 MET A O 1
ATOM 665 N N . ALA A 1 92 ? -6.954 -1.438 3.268 1.00 88.50 92 ALA A N 1
ATOM 666 C CA . ALA A 1 92 ? -7.318 -0.049 3.044 1.00 88.50 92 ALA A CA 1
ATOM 667 C C . ALA A 1 92 ? -8.790 0.071 2.630 1.00 88.50 92 ALA A C 1
ATOM 669 O O . ALA A 1 92 ? -9.518 0.853 3.224 1.00 88.50 92 ALA A O 1
ATOM 670 N N . ALA A 1 93 ? -9.284 -0.768 1.716 1.00 89.75 93 ALA A N 1
ATOM 671 C CA . ALA A 1 93 ? -10.694 -0.770 1.324 1.00 89.75 93 ALA A CA 1
ATOM 672 C C . ALA A 1 93 ? -11.647 -1.079 2.486 1.00 89.75 93 ALA A C 1
ATOM 674 O O . ALA A 1 93 ? -12.687 -0.437 2.628 1.00 89.75 93 ALA A O 1
ATOM 675 N N . SER A 1 94 ? -11.278 -2.022 3.356 1.00 86.56 94 SER A N 1
ATOM 676 C CA . SER A 1 94 ? -12.067 -2.344 4.552 1.00 86.56 94 SER A CA 1
ATOM 677 C C . SER A 1 94 ? -12.128 -1.165 5.534 1.00 86.56 94 SER A C 1
ATOM 679 O O . SER A 1 94 ? -13.181 -0.892 6.117 1.00 86.56 94 SER A O 1
ATOM 681 N N . ALA A 1 95 ? -11.015 -0.443 5.692 1.00 83.94 95 ALA A N 1
ATOM 682 C CA . ALA A 1 95 ? -10.946 0.755 6.521 1.00 83.94 95 ALA A CA 1
ATOM 683 C C . ALA A 1 95 ? -11.680 1.947 5.885 1.00 83.94 95 ALA A C 1
ATOM 685 O O . ALA A 1 95 ? -12.417 2.632 6.588 1.00 83.94 95 ALA A O 1
ATOM 686 N N . ALA A 1 96 ? -11.568 2.157 4.570 1.00 85.00 96 ALA A N 1
ATOM 687 C CA . ALA A 1 96 ? -12.285 3.201 3.834 1.00 85.00 96 ALA A CA 1
ATOM 688 C C . ALA A 1 96 ? -13.804 3.010 3.910 1.00 85.00 96 ALA A C 1
ATOM 690 O O . ALA A 1 96 ? -14.530 3.952 4.214 1.00 85.00 96 ALA A O 1
ATOM 691 N N . ALA A 1 97 ? -14.289 1.774 3.737 1.00 80.38 97 ALA A N 1
ATOM 692 C CA . ALA A 1 97 ? -15.709 1.441 3.871 1.00 80.38 97 ALA A CA 1
ATOM 693 C C . ALA A 1 97 ? -16.277 1.740 5.270 1.00 80.38 97 ALA A C 1
ATOM 695 O O . ALA A 1 97 ? -17.490 1.866 5.430 1.00 80.38 97 ALA A O 1
ATOM 696 N N . SER A 1 98 ? -15.401 1.840 6.270 1.00 80.00 98 SER A N 1
ATOM 697 C CA . SER A 1 98 ? -15.756 2.124 7.658 1.00 80.00 98 SER A CA 1
ATOM 698 C C . SER A 1 98 ? -15.282 3.509 8.123 1.00 80.00 98 SER A C 1
ATOM 700 O O . SER A 1 98 ? -15.264 3.742 9.330 1.00 80.00 98 SER A O 1
ATOM 702 N N . GLU A 1 99 ? -14.873 4.386 7.193 1.00 83.81 99 GLU A N 1
ATOM 703 C CA . GLU A 1 99 ? -14.371 5.751 7.441 1.00 83.81 99 GLU A CA 1
ATOM 704 C C . GLU A 1 99 ? -13.188 5.813 8.440 1.00 83.81 99 GLU A C 1
ATOM 706 O O . GLU A 1 99 ? -13.041 6.761 9.203 1.00 83.81 99 GLU A O 1
ATOM 711 N N . GLN A 1 100 ? -12.332 4.784 8.446 1.00 85.50 100 GLN A N 1
ATOM 712 C CA . GLN A 1 100 ? -11.280 4.537 9.449 1.00 85.50 100 GLN A CA 1
ATOM 713 C C . GLN A 1 100 ? -9.853 4.555 8.871 1.00 85.50 100 GLN A C 1
ATOM 715 O O . GLN A 1 100 ? -8.941 3.969 9.452 1.00 85.50 100 GLN A O 1
ATOM 720 N N . ILE A 1 101 ? -9.617 5.201 7.726 1.00 80.06 101 ILE A N 1
ATOM 721 C CA . ILE A 1 101 ? -8.275 5.238 7.109 1.00 80.06 101 ILE A CA 1
ATOM 722 C C . ILE A 1 101 ? -7.241 5.900 8.032 1.00 80.06 101 ILE A C 1
ATOM 724 O O . ILE A 1 101 ? -6.151 5.356 8.218 1.00 80.06 101 ILE A O 1
ATOM 728 N N . ASP A 1 102 ? -7.592 7.017 8.671 1.00 79.81 102 ASP A N 1
ATOM 729 C CA . ASP A 1 102 ? -6.710 7.692 9.630 1.00 79.81 102 ASP A CA 1
ATOM 730 C C . ASP A 1 102 ? -6.403 6.815 10.855 1.00 79.81 102 ASP A C 1
ATOM 732 O O . ASP A 1 102 ? -5.269 6.772 11.341 1.00 79.81 102 ASP A O 1
ATOM 736 N N . GLU A 1 103 ? -7.402 6.070 11.339 1.00 79.44 103 GLU A N 1
ATOM 737 C CA . GLU A 1 103 ? -7.247 5.142 12.462 1.00 79.44 103 GLU A CA 1
ATOM 738 C C . GLU A 1 103 ? -6.368 3.946 12.087 1.00 79.44 103 GLU A C 1
ATOM 740 O O . GLU A 1 103 ? -5.521 3.531 12.880 1.00 79.44 103 GLU A O 1
ATOM 745 N N . LEU A 1 104 ? -6.512 3.429 10.864 1.00 78.94 104 LEU A N 1
ATOM 746 C CA . LEU A 1 104 ? -5.673 2.364 10.326 1.00 78.94 104 LEU A CA 1
ATOM 747 C C . LEU A 1 104 ? -4.208 2.812 10.240 1.00 78.94 104 LEU A C 1
ATOM 749 O O . LEU A 1 104 ? -3.320 2.092 10.702 1.00 78.94 104 LEU A O 1
ATOM 753 N N . ALA A 1 105 ? -3.956 4.011 9.709 1.00 78.31 105 ALA A N 1
ATOM 754 C CA . ALA A 1 105 ? -2.614 4.583 9.633 1.00 78.31 105 ALA A CA 1
ATOM 755 C C . ALA A 1 105 ? -1.998 4.771 11.034 1.00 78.31 105 ALA A C 1
ATOM 757 O O . ALA A 1 105 ? -0.843 4.404 11.275 1.00 78.31 105 ALA A O 1
ATOM 758 N N . ALA A 1 106 ? -2.785 5.264 11.995 1.00 80.00 106 ALA A N 1
ATOM 759 C CA . ALA A 1 106 ? -2.351 5.421 13.381 1.00 80.00 106 ALA A CA 1
ATOM 760 C C . ALA A 1 106 ? -2.078 4.072 14.076 1.00 80.00 106 ALA A C 1
ATOM 762 O O . ALA A 1 106 ? -1.104 3.937 14.824 1.00 80.00 106 ALA A O 1
ATOM 763 N N . HIS A 1 107 ? -2.909 3.057 13.826 1.00 78.50 107 HIS A N 1
ATOM 764 C CA . HIS A 1 107 ? -2.755 1.729 14.414 1.00 78.50 107 HIS A CA 1
ATOM 765 C C . HIS A 1 107 ? -1.523 1.000 13.864 1.00 78.50 107 HIS A C 1
ATOM 767 O O . HIS A 1 107 ? -0.762 0.409 14.634 1.00 78.50 107 HIS A O 1
ATOM 773 N N . ALA A 1 108 ? -1.278 1.107 12.557 1.00 78.00 108 ALA A N 1
ATOM 774 C CA . ALA A 1 108 ? -0.070 0.609 11.907 1.00 78.00 108 ALA A CA 1
ATOM 775 C C . ALA A 1 108 ? 1.201 1.193 12.550 1.00 78.00 108 ALA A C 1
ATOM 777 O O . ALA A 1 108 ? 2.097 0.445 12.955 1.00 78.00 108 ALA A O 1
ATOM 778 N N . ALA A 1 109 ? 1.238 2.515 12.753 1.00 76.62 109 ALA A N 1
ATOM 779 C CA . ALA A 1 109 ? 2.345 3.182 13.437 1.00 76.62 109 ALA A CA 1
ATOM 780 C C . ALA A 1 109 ? 2.535 2.684 14.887 1.00 76.62 109 ALA A C 1
ATOM 782 O 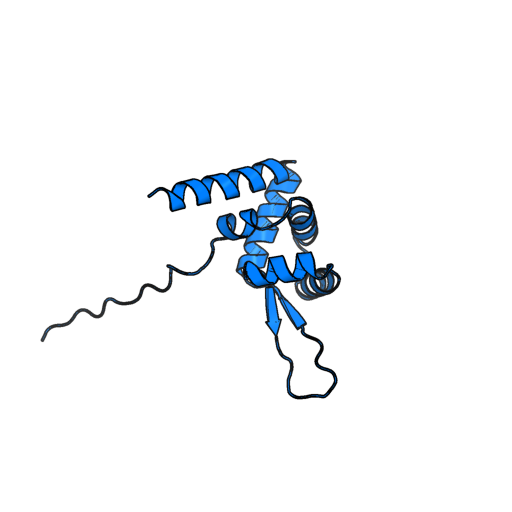O . ALA A 1 109 ? 3.665 2.507 15.351 1.00 76.62 109 ALA A O 1
ATOM 783 N N . ALA A 1 110 ? 1.442 2.406 15.606 1.00 74.75 110 ALA A N 1
ATOM 784 C CA . ALA A 1 110 ? 1.491 1.916 16.983 1.00 74.75 110 ALA A CA 1
ATOM 785 C C . ALA A 1 110 ? 2.028 0.476 17.101 1.00 74.75 110 ALA A C 1
ATOM 787 O O . ALA A 1 110 ? 2.826 0.194 18.000 1.00 74.75 110 ALA A O 1
ATOM 788 N N . ILE A 1 111 ? 1.632 -0.431 16.198 1.00 73.00 111 ILE A N 1
ATOM 789 C CA . ILE A 1 111 ? 2.112 -1.826 16.176 1.00 73.00 111 ILE A CA 1
ATOM 790 C C . ILE A 1 111 ? 3.631 -1.866 15.984 1.00 73.00 111 ILE A C 1
ATOM 792 O O . ILE A 1 111 ? 4.336 -2.607 16.677 1.00 73.00 111 ILE A O 1
ATOM 796 N N . VAL A 1 112 ? 4.155 -1.043 15.078 1.00 68.44 112 VAL A N 1
ATOM 797 C CA . VAL A 1 112 ? 5.592 -1.012 14.789 1.00 68.44 112 VAL A CA 1
ATOM 798 C C . VAL A 1 112 ? 6.375 -0.393 15.941 1.00 68.44 112 VAL A C 1
ATOM 800 O O . VAL A 1 112 ? 7.401 -0.941 16.351 1.00 68.44 112 VAL A O 1
ATOM 803 N N . ALA A 1 113 ? 5.870 0.692 16.535 1.00 71.38 113 ALA A N 1
ATOM 804 C CA . ALA A 1 113 ? 6.478 1.289 17.723 1.00 71.38 113 ALA A CA 1
ATOM 805 C C . ALA A 1 113 ? 6.574 0.295 18.898 1.00 71.38 113 ALA A C 1
ATOM 807 O O . ALA A 1 113 ? 7.531 0.343 19.673 1.00 71.38 113 ALA A O 1
ATOM 808 N N . ALA A 1 114 ? 5.614 -0.630 19.021 1.00 70.00 114 ALA A N 1
ATOM 809 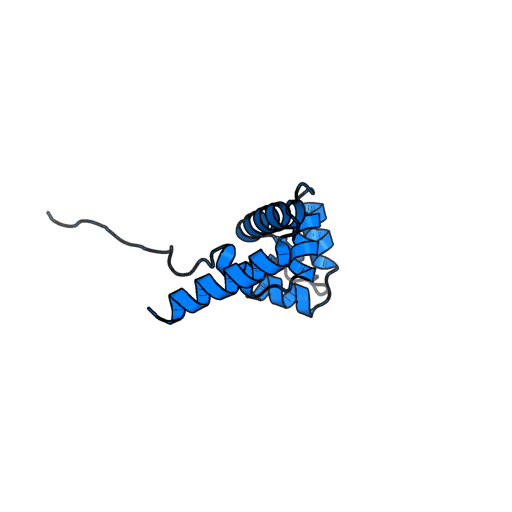C CA . ALA A 1 114 ? 5.655 -1.693 20.022 1.00 70.00 114 ALA A CA 1
ATOM 810 C C . ALA A 1 114 ? 6.733 -2.751 19.722 1.00 70.00 114 ALA A C 1
ATOM 812 O O . ALA A 1 114 ? 7.391 -3.215 20.653 1.00 70.00 114 ALA A O 1
ATOM 813 N N . ARG A 1 115 ? 6.969 -3.093 18.446 1.00 65.44 115 ARG A N 1
ATOM 814 C CA . ARG A 1 115 ? 8.037 -4.027 18.038 1.00 65.44 115 ARG A CA 1
ATOM 815 C C . ARG A 1 115 ? 9.442 -3.457 18.229 1.00 65.44 115 ARG A C 1
ATOM 817 O O . ARG A 1 115 ? 10.334 -4.198 18.609 1.00 65.44 115 ARG A O 1
ATOM 824 N N . GLN A 1 116 ? 9.641 -2.153 18.031 1.00 61.03 116 GLN A N 1
ATOM 825 C CA . GLN A 1 116 ? 10.954 -1.507 18.207 1.00 61.03 116 GLN A CA 1
ATOM 826 C C . GLN A 1 116 ? 11.388 -1.357 19.680 1.00 61.03 116 GLN A C 1
ATOM 828 O O . GLN A 1 116 ? 12.529 -0.986 19.949 1.00 61.03 116 GLN A O 1
ATOM 833 N N . ARG A 1 117 ? 10.487 -1.607 20.643 1.00 58.38 117 ARG A N 1
ATOM 834 C CA . ARG A 1 117 ? 10.765 -1.531 22.089 1.00 58.38 117 ARG A CA 1
ATOM 835 C C . ARG A 1 117 ? 10.996 -2.885 22.773 1.00 58.38 117 ARG A C 1
ATOM 837 O O . ARG A 1 117 ? 11.289 -2.875 23.969 1.00 58.38 117 ARG A O 1
ATOM 844 N N . GLY A 1 118 ? 10.815 -4.003 22.067 1.00 48.94 118 GLY A N 1
ATOM 845 C CA . GLY A 1 118 ? 11.027 -5.364 22.584 1.00 48.94 118 GLY A CA 1
ATOM 846 C C . GLY A 1 118 ? 12.401 -5.902 22.225 1.00 48.94 118 GLY A C 1
ATOM 847 O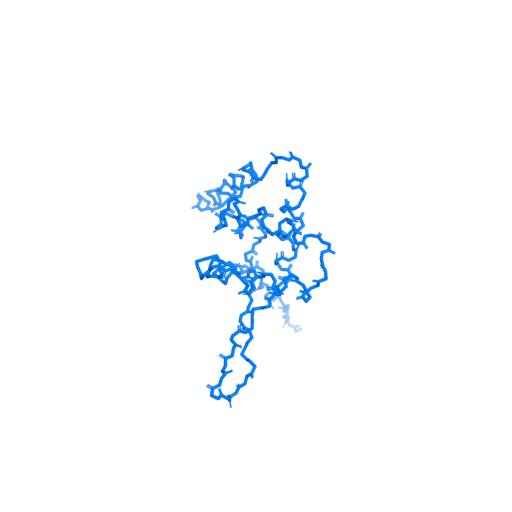 O . GLY A 1 118 ? 12.984 -6.592 23.088 1.00 48.94 118 GLY A O 1
#

Foldseek 3Di:
DDDDDDDDDPPPPQQALLLLLLLDDLVLLLVLLVCQPPDQVVVQVSLLPDDPVSVVSCVVSVQWDFDFPDDDPDTDGRIGGDPSSNVSNVVSNVCVVVVRSVVSNVVSVVVVVVVVVD

Secondary structure (DSSP, 8-state):
-----------SS---HHHHHTTS-HHHHHHHHHTTTS-HHHHHHHHHTS-HHHHHHHHHTTSEEEE---SSTT---EEEE-HHHHHHHHHHHHHHTTT-HHHHHHHHHHHHHHHTT-

Organism: NCBI:txid349313